Protein AF-A0A0E0N782-F1 (afdb_monomer)

InterPro domains:
  IPR004883 Lateral organ boundaries, LOB [PF03195] (6-80)
  IPR004883 Lateral organ boundaries, LOB [PS50891] (5-80)

Radius of gyration: 12.92 Å; Cα contacts (8 Å, |Δi|>4): 61; chains: 1; bounding box: 28×36×27 Å

Foldseek 3Di:
DQPFDAFLVCVVVVHDHDPPPLCCVAGGPVCNPLCVLLCVPQNPVRLVVVLVVDDPVCNNVVSVVSSVVSVVCVVPVPPD

Solvent-accessible surface area (backbone atoms only — not comparable to full-atom values): 4746 Å² total; per-residue (Å²): 147,85,87,69,78,47,21,18,54,26,55,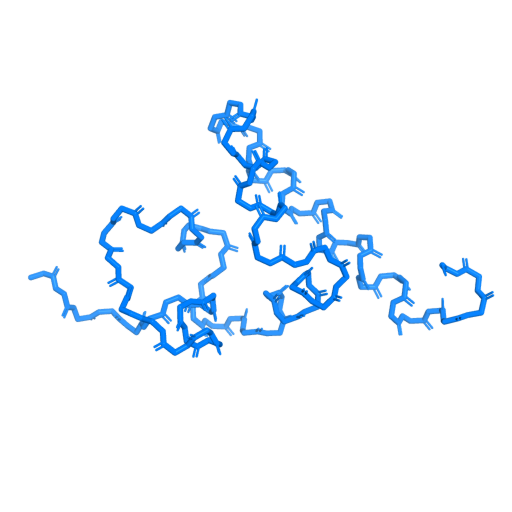74,70,74,45,88,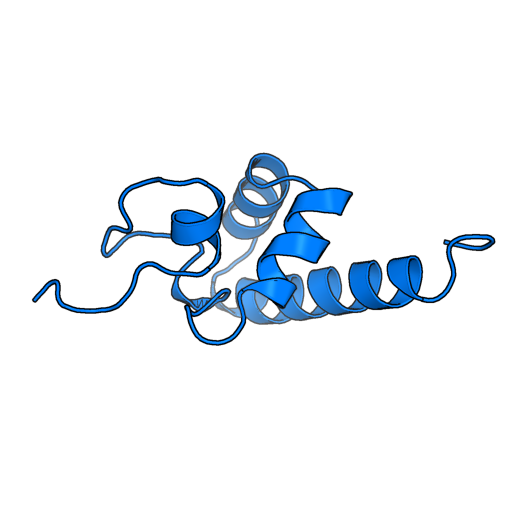62,57,95,83,38,85,53,44,89,79,22,42,56,92,44,45,62,62,37,51,49,36,36,71,76,61,31,64,69,51,52,51,50,57,44,70,77,38,58,78,84,48,33,62,56,52,52,51,51,49,43,50,55,42,53,51,34,71,73,36,79,85,86,92

Organism: Oryza rufipogon (NCBI:txid4529)

Structure (mmCIF, N/CA/C/O backbone):
data_AF-A0A0E0N782-F1
#
_entry.id   AF-A0A0E0N782-F1
#
loop_
_atom_site.group_PDB
_atom_site.id
_atom_site.type_symbol
_atom_site.label_atom_id
_atom_site.label_alt_id
_atom_site.label_comp_id
_atom_site.label_asym_id
_atom_site.label_entity_id
_atom_site.label_seq_id
_atom_site.pdbx_PDB_ins_code
_atom_site.Cartn_x
_atom_site.Cartn_y
_atom_site.Cartn_z
_atom_site.occupancy
_atom_site.B_iso_or_equiv
_atom_site.auth_seq_id
_atom_site.auth_comp_id
_atom_site.auth_asym_id
_atom_site.auth_atom_id
_atom_site.pdbx_PDB_model_num
ATOM 1 N N . MET A 1 1 ? -13.381 -19.722 3.339 1.00 44.22 1 MET A N 1
ATOM 2 C CA . MET A 1 1 ? -13.450 -18.347 2.778 1.00 44.22 1 MET A CA 1
ATOM 3 C C . MET A 1 1 ? -12.047 -17.748 2.696 1.00 44.22 1 MET A C 1
ATOM 5 O O . MET A 1 1 ? -11.683 -16.893 3.498 1.00 44.22 1 MET A O 1
ATOM 9 N N . GLY A 1 2 ? -11.245 -18.271 1.775 1.00 47.69 2 GLY A N 1
ATOM 10 C CA . GLY A 1 2 ? -9.845 -17.915 1.558 1.00 47.69 2 GLY A CA 1
ATOM 11 C C . GLY A 1 2 ? -9.454 -18.416 0.174 1.00 47.69 2 GLY A C 1
ATOM 12 O O . GLY A 1 2 ? -8.674 -19.345 0.045 1.00 47.69 2 GLY A O 1
ATOM 13 N N . SER A 1 3 ? -10.123 -17.886 -0.843 1.00 51.00 3 SER A N 1
ATOM 14 C CA . SER A 1 3 ? -9.910 -18.216 -2.255 1.00 51.00 3 SER A CA 1
ATOM 15 C C . SER A 1 3 ? -9.982 -16.928 -3.071 1.00 51.00 3 SER A C 1
ATOM 17 O O . SER A 1 3 ? -10.751 -16.808 -4.016 1.00 51.00 3 SER A O 1
ATOM 19 N N . GLY A 1 4 ? -9.240 -15.921 -2.618 1.00 66.81 4 GLY A N 1
ATOM 20 C CA . GLY A 1 4 ? -8.983 -14.697 -3.361 1.00 66.81 4 GLY A CA 1
ATOM 21 C C . GLY A 1 4 ? -7.482 -14.612 -3.572 1.00 66.81 4 GLY A C 1
ATOM 22 O O . GLY A 1 4 ? -6.714 -14.887 -2.646 1.00 66.81 4 GLY A O 1
ATOM 23 N N . SER A 1 5 ? -7.059 -14.293 -4.790 1.00 80.50 5 SER A N 1
ATOM 24 C CA . SER A 1 5 ? -5.664 -13.981 -5.097 1.00 80.50 5 SER A CA 1
ATOM 25 C C . SER A 1 5 ? -5.089 -12.996 -4.066 1.00 80.50 5 SER A C 1
ATOM 27 O O . SER A 1 5 ? -5.801 -12.079 -3.648 1.00 80.50 5 SER A O 1
ATOM 29 N N . PRO A 1 6 ? -3.821 -13.154 -3.637 1.00 92.12 6 PRO A N 1
ATOM 30 C CA . PRO A 1 6 ? -3.212 -12.220 -2.696 1.00 92.12 6 PRO A CA 1
ATOM 31 C C . PRO A 1 6 ? -3.246 -10.799 -3.266 1.00 92.12 6 PRO A C 1
ATOM 33 O O . PRO A 1 6 ? -3.023 -10.612 -4.463 1.00 92.12 6 PRO A O 1
ATOM 36 N N . CYS A 1 7 ? -3.491 -9.804 -2.408 1.00 94.88 7 CYS A N 1
ATOM 37 C CA . CYS A 1 7 ? -3.453 -8.399 -2.814 1.00 94.88 7 CYS A CA 1
ATOM 38 C C . CYS A 1 7 ? -2.079 -8.034 -3.407 1.00 94.88 7 CYS A C 1
ATOM 40 O O . CYS A 1 7 ? -1.080 -8.712 -3.130 1.00 94.88 7 CYS A O 1
ATOM 42 N N . ALA A 1 8 ? -2.002 -6.955 -4.188 1.00 95.19 8 ALA A N 1
ATOM 43 C CA . ALA A 1 8 ? -0.771 -6.557 -4.872 1.00 95.19 8 ALA A CA 1
ATOM 44 C C . ALA A 1 8 ? 0.421 -6.408 -3.910 1.00 95.19 8 ALA A C 1
ATOM 46 O O . ALA A 1 8 ? 1.519 -6.880 -4.209 1.00 95.19 8 ALA A O 1
ATOM 47 N N . SER A 1 9 ? 0.187 -5.857 -2.714 1.00 95.94 9 SER A N 1
ATOM 48 C CA . SER A 1 9 ? 1.204 -5.759 -1.660 1.00 95.94 9 SER A CA 1
ATOM 49 C C . SER A 1 9 ? 1.732 -7.118 -1.217 1.00 95.94 9 SER A C 1
ATOM 51 O O . SER A 1 9 ? 2.938 -7.363 -1.224 1.00 95.94 9 SER A O 1
ATOM 53 N N . CYS A 1 10 ? 0.834 -8.027 -0.844 1.00 95.50 10 CYS A N 1
ATOM 54 C CA . CYS A 1 10 ? 1.217 -9.345 -0.353 1.00 95.50 10 CYS A CA 1
ATOM 55 C C . CYS A 1 10 ? 1.881 -10.193 -1.440 1.00 95.50 10 CYS A C 1
ATOM 57 O O . CYS A 1 10 ? 2.834 -10.914 -1.147 1.00 95.50 10 CYS A O 1
ATOM 59 N N . LYS A 1 11 ? 1.422 -10.057 -2.690 1.00 93.81 11 LYS A N 1
ATOM 60 C CA . LYS A 1 11 ? 2.022 -10.698 -3.862 1.00 93.81 11 LYS A CA 1
ATOM 61 C C . LYS A 1 11 ? 3.453 -10.206 -4.093 1.00 93.81 11 LYS A C 1
ATOM 63 O O . LYS A 1 11 ? 4.350 -11.035 -4.226 1.00 93.81 11 LYS A O 1
ATOM 68 N N . LEU A 1 12 ? 3.680 -8.889 -4.087 1.00 94.00 12 LEU A N 1
ATOM 69 C CA . LEU A 1 12 ? 5.007 -8.300 -4.303 1.00 94.00 12 LEU A CA 1
ATOM 70 C C . LEU A 1 12 ? 5.981 -8.651 -3.169 1.00 94.00 12 LEU A C 1
ATOM 72 O O . LEU A 1 12 ? 7.114 -9.049 -3.426 1.00 94.00 12 LEU A O 1
ATOM 76 N N . LEU A 1 13 ? 5.520 -8.565 -1.919 1.00 93.00 13 LEU A N 1
ATOM 77 C CA . LEU A 1 13 ? 6.320 -8.858 -0.725 1.00 93.00 13 LEU A CA 1
ATOM 78 C C . LEU A 1 13 ? 6.441 -10.360 -0.418 1.00 93.00 13 LEU A C 1
ATOM 80 O O . LEU A 1 13 ? 7.051 -10.726 0.583 1.00 93.00 13 LEU A O 1
ATOM 84 N N . ARG A 1 14 ? 5.842 -11.232 -1.243 1.00 92.69 14 ARG A N 1
ATOM 85 C CA . ARG A 1 14 ? 5.822 -12.697 -1.069 1.00 92.69 14 ARG A CA 1
ATOM 86 C C . ARG A 1 14 ? 5.363 -13.144 0.328 1.00 92.69 14 ARG A C 1
ATOM 88 O O . ARG A 1 14 ? 5.881 -14.111 0.882 1.00 92.69 14 AR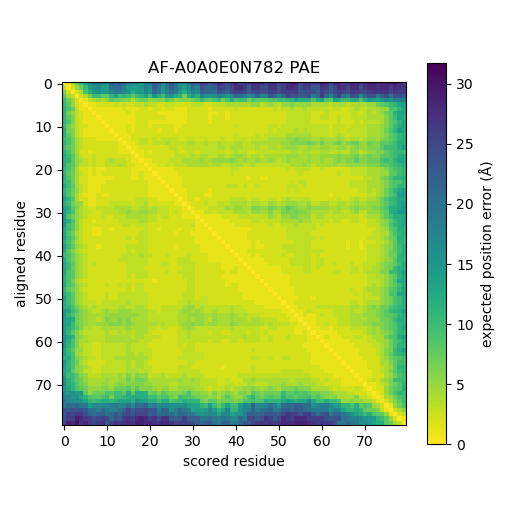G A O 1
ATOM 95 N N . ARG A 1 15 ? 4.368 -12.455 0.895 1.00 91.94 15 ARG A N 1
ATOM 96 C CA . ARG A 1 15 ? 3.780 -12.770 2.209 1.00 91.94 15 ARG A CA 1
ATOM 97 C C . ARG A 1 15 ? 2.349 -13.280 2.082 1.00 91.94 15 ARG A C 1
ATOM 99 O O . ARG A 1 15 ? 1.659 -13.023 1.096 1.00 91.94 15 ARG A O 1
ATOM 106 N N . ARG A 1 16 ? 1.869 -13.965 3.121 1.00 91.75 16 ARG A N 1
ATOM 107 C CA . ARG A 1 16 ? 0.479 -14.429 3.185 1.00 91.75 16 ARG A CA 1
ATOM 108 C C . ARG A 1 16 ? -0.478 -13.238 3.304 1.00 91.75 16 ARG A C 1
ATOM 110 O O . ARG A 1 16 ? -0.321 -12.412 4.196 1.00 91.75 16 ARG A O 1
ATOM 117 N N . CYS A 1 17 ? -1.480 -13.173 2.427 1.00 93.50 17 CYS A N 1
ATOM 118 C CA . CYS A 1 17 ? -2.558 -12.188 2.519 1.00 93.50 17 CYS A CA 1
ATOM 1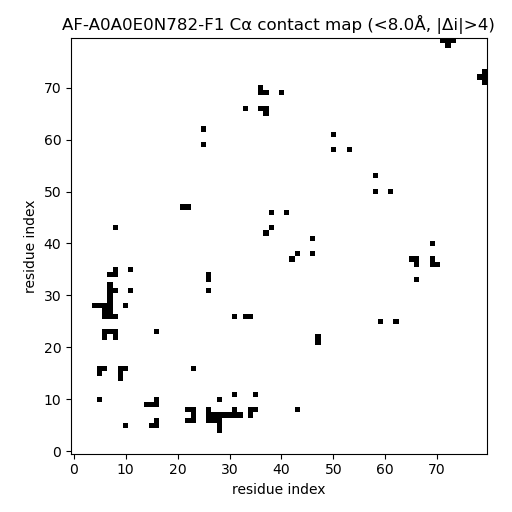19 C C . CYS A 1 17 ? -3.647 -12.711 3.465 1.00 93.50 17 CYS A C 1
ATOM 121 O O . CYS A 1 17 ? -4.270 -13.735 3.180 1.00 93.50 17 CYS A O 1
ATOM 123 N N . THR A 1 18 ? -3.851 -12.040 4.597 1.00 91.50 18 THR A N 1
ATOM 124 C CA . THR A 1 18 ? -4.910 -12.352 5.570 1.00 91.50 18 THR A CA 1
ATOM 125 C C . THR A 1 18 ? -6.141 -11.475 5.332 1.00 91.50 18 THR A C 1
ATOM 127 O O . THR A 1 18 ? -6.088 -10.521 4.556 1.00 91.50 18 THR A O 1
ATOM 130 N N . LYS A 1 19 ? -7.259 -11.799 5.995 1.00 87.75 19 LYS A N 1
ATOM 131 C CA . LYS A 1 19 ? -8.485 -10.985 5.934 1.00 87.75 19 LYS A CA 1
ATOM 132 C C . LYS A 1 19 ? -8.280 -9.585 6.522 1.00 87.75 19 LYS A C 1
ATOM 134 O O . LYS A 1 19 ? -8.868 -8.638 6.024 1.00 87.75 19 LYS A O 1
ATOM 139 N N . ASP A 1 20 ? -7.379 -9.462 7.492 1.00 89.88 20 ASP A N 1
ATOM 140 C CA . ASP A 1 20 ? -7.035 -8.206 8.173 1.00 89.88 20 ASP A CA 1
ATOM 141 C C . ASP A 1 20 ? -5.902 -7.436 7.470 1.00 89.88 20 ASP A C 1
ATOM 143 O O . ASP A 1 20 ? -5.231 -6.589 8.060 1.00 89.88 20 ASP A O 1
ATOM 147 N N . CYS A 1 21 ? -5.613 -7.759 6.205 1.00 92.69 21 CYS A N 1
ATOM 148 C CA . CYS A 1 21 ? -4.564 -7.081 5.459 1.00 92.69 21 CYS A CA 1
ATOM 149 C C . CYS A 1 21 ? -4.967 -5.631 5.163 1.00 92.69 21 CYS A C 1
ATOM 151 O O . CYS A 1 21 ? -5.785 -5.381 4.281 1.00 92.69 21 CYS A O 1
ATOM 153 N N . ILE A 1 22 ? -4.301 -4.676 5.815 1.00 93.06 22 ILE A N 1
ATOM 154 C CA . ILE A 1 22 ? -4.549 -3.234 5.637 1.00 93.06 22 ILE A CA 1
ATOM 155 C C . ILE A 1 22 ? -4.378 -2.750 4.190 1.00 93.06 22 ILE A C 1
ATOM 157 O O . ILE A 1 22 ? -4.947 -1.743 3.802 1.00 93.06 22 ILE A O 1
ATOM 161 N N . PHE A 1 23 ? -3.590 -3.459 3.376 1.00 93.94 23 PHE A N 1
ATOM 162 C CA . PHE A 1 23 ? -3.341 -3.092 1.982 1.00 93.94 23 PHE A CA 1
ATOM 163 C C . PHE A 1 23 ? -4.380 -3.674 1.022 1.00 93.94 23 PHE A C 1
ATOM 165 O O . PHE A 1 23 ? -4.479 -3.207 -0.109 1.00 93.94 23 PHE A O 1
ATOM 172 N N . ALA A 1 24 ? -5.124 -4.707 1.431 1.00 93.00 24 ALA A N 1
ATOM 173 C CA . ALA A 1 24 ? -6.043 -5.415 0.544 1.00 93.00 24 ALA A CA 1
ATOM 174 C C . ALA A 1 24 ? -7.185 -4.539 -0.010 1.00 93.00 24 ALA A C 1
ATOM 176 O O . ALA A 1 24 ? -7.459 -4.675 -1.201 1.00 93.00 24 ALA A O 1
ATOM 177 N N . PRO A 1 25 ? -7.797 -3.616 0.763 1.00 91.81 25 PRO A N 1
ATOM 178 C CA . PRO A 1 25 ? -8.833 -2.723 0.239 1.00 91.81 25 PRO A CA 1
ATOM 179 C C . PRO A 1 25 ? -8.323 -1.724 -0.810 1.00 91.81 25 PRO A C 1
ATOM 181 O O . PRO A 1 25 ? -9.084 -1.297 -1.670 1.00 91.81 25 PRO A O 1
ATOM 184 N N . PHE A 1 26 ? -7.040 -1.349 -0.750 1.00 92.69 26 PHE A N 1
ATOM 185 C CA . PHE A 1 26 ? -6.488 -0.245 -1.545 1.00 92.69 26 PHE A CA 1
ATOM 186 C C . PHE A 1 26 ? -5.628 -0.695 -2.734 1.00 92.69 26 PHE A C 1
ATOM 188 O O . PHE A 1 26 ? -5.504 0.024 -3.732 1.00 92.69 26 PHE A O 1
ATOM 195 N N . PHE A 1 27 ? -5.031 -1.883 -2.621 1.00 93.75 27 PHE A N 1
ATOM 196 C CA . PHE A 1 27 ? -4.111 -2.467 -3.593 1.00 93.75 27 PHE A CA 1
ATOM 197 C C . PHE A 1 27 ? -4.591 -3.870 -4.005 1.00 93.75 27 PHE A C 1
ATOM 199 O O . PHE A 1 27 ? -3.984 -4.873 -3.601 1.00 93.75 27 PHE A O 1
ATOM 206 N N . PRO A 1 28 ? -5.690 -3.969 -4.780 1.00 92.50 28 PRO A N 1
ATOM 207 C CA . PRO A 1 28 ? -6.218 -5.246 -5.254 1.00 92.50 28 PRO A CA 1
ATOM 208 C C . PRO A 1 28 ? -5.210 -5.971 -6.158 1.00 92.50 28 PRO A C 1
ATOM 210 O O . PRO A 1 28 ? -4.238 -5.390 -6.635 1.00 92.50 28 PRO A O 1
ATOM 213 N N . ALA A 1 29 ? -5.424 -7.267 -6.385 1.00 90.25 29 ALA A N 1
ATOM 214 C CA . ALA A 1 29 ? -4.514 -8.089 -7.188 1.00 90.25 29 ALA A CA 1
ATOM 215 C C . ALA A 1 29 ? -4.452 -7.675 -8.673 1.00 90.25 29 ALA A C 1
ATOM 217 O O . ALA A 1 29 ? -3.458 -7.980 -9.336 1.00 90.25 29 ALA A O 1
ATOM 218 N N . ASP A 1 30 ? -5.491 -6.991 -9.157 1.00 89.00 30 ASP A N 1
ATOM 219 C CA . ASP A 1 30 ? -5.672 -6.591 -10.557 1.00 89.00 30 ASP A CA 1
ATOM 220 C C . ASP A 1 30 ? -4.732 -5.455 -10.978 1.00 89.00 30 ASP A C 1
ATOM 222 O O . ASP A 1 30 ? -4.402 -5.333 -12.154 1.00 89.00 30 ASP A O 1
ATOM 226 N N . ASP A 1 31 ? -4.243 -4.666 -10.015 1.00 86.38 31 ASP A N 1
ATOM 227 C CA . ASP A 1 31 ? -3.322 -3.557 -10.265 1.00 86.38 31 ASP A CA 1
ATOM 228 C C . ASP A 1 31 ? -2.037 -3.683 -9.421 1.00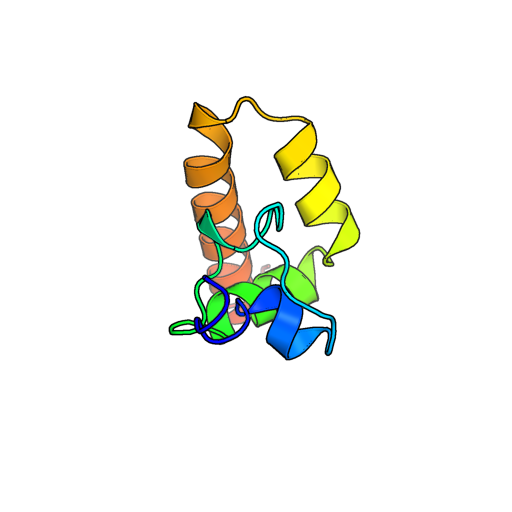 86.38 31 ASP A C 1
ATOM 230 O O . ASP A 1 31 ? -1.838 -2.985 -8.417 1.00 86.38 31 ASP A O 1
ATOM 234 N N . PRO A 1 32 ? -1.128 -4.602 -9.801 1.00 89.38 32 PRO A N 1
ATOM 235 C CA . PRO A 1 32 ? 0.143 -4.778 -9.107 1.00 89.38 32 PRO A CA 1
ATOM 236 C C . PRO A 1 32 ? 1.083 -3.578 -9.275 1.00 89.38 32 PRO A C 1
ATOM 238 O O . PRO A 1 32 ? 1.941 -3.351 -8.417 1.00 89.38 32 PRO A O 1
ATOM 241 N N . HIS A 1 33 ? 0.928 -2.807 -10.356 1.00 90.94 33 HIS A N 1
ATOM 242 C CA . HIS A 1 33 ? 1.788 -1.667 -10.655 1.00 90.94 33 HIS A CA 1
ATOM 243 C C . HIS A 1 33 ? 1.579 -0.537 -9.645 1.00 90.94 33 HIS A C 1
ATOM 245 O O . HIS A 1 33 ? 2.561 0.003 -9.131 1.00 90.94 33 HIS A O 1
ATOM 251 N N . LYS A 1 34 ? 0.322 -0.258 -9.274 1.00 91.38 34 LYS A N 1
ATOM 252 C CA . LYS A 1 34 ? -0.042 0.750 -8.267 1.00 91.38 34 LYS A CA 1
ATOM 253 C C . LYS A 1 34 ? 0.699 0.575 -6.941 1.00 91.38 34 LYS A C 1
ATOM 255 O O . LYS A 1 34 ? 1.219 1.544 -6.395 1.00 91.38 34 LYS A O 1
ATOM 260 N N . PHE A 1 35 ? 0.805 -0.655 -6.429 1.00 94.81 35 PHE A N 1
ATOM 261 C CA .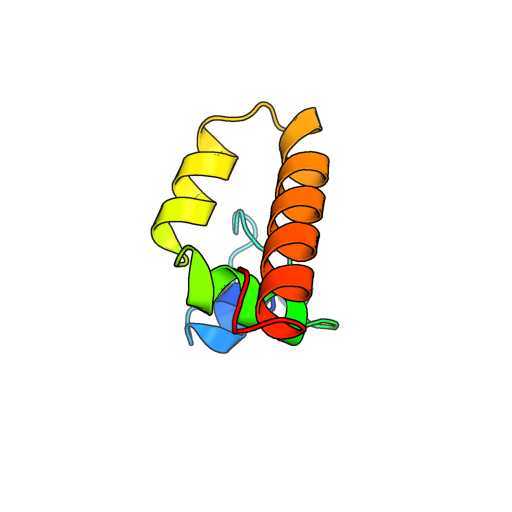 PHE A 1 35 ? 1.583 -0.894 -5.208 1.00 94.81 35 PHE A CA 1
ATOM 262 C C . PHE A 1 35 ? 3.091 -0.799 -5.457 1.00 94.81 35 PHE A C 1
ATOM 264 O O . PHE A 1 35 ? 3.807 -0.280 -4.608 1.00 94.81 35 PHE A O 1
ATOM 271 N N . ALA A 1 36 ? 3.587 -1.278 -6.602 1.00 93.50 36 ALA A N 1
ATOM 272 C CA . ALA A 1 36 ? 5.017 -1.279 -6.904 1.00 93.50 36 ALA A CA 1
ATOM 273 C C . ALA A 1 36 ? 5.619 0.136 -6.933 1.00 93.50 36 ALA A C 1
ATOM 275 O O . ALA A 1 36 ? 6.683 0.351 -6.351 1.00 93.50 36 ALA A O 1
ATOM 276 N N . ILE A 1 37 ? 4.933 1.106 -7.548 1.00 92.88 37 ILE A N 1
ATOM 277 C CA . ILE A 1 37 ? 5.406 2.499 -7.617 1.00 92.88 37 ILE A CA 1
ATOM 278 C C . ILE A 1 37 ? 5.391 3.187 -6.248 1.00 92.88 37 ILE A C 1
ATOM 280 O O . ILE A 1 37 ? 6.381 3.803 -5.858 1.00 92.88 37 ILE A O 1
ATOM 284 N N . VAL A 1 38 ? 4.325 3.000 -5.465 1.00 94.25 38 VAL A N 1
ATOM 285 C CA . VAL A 1 38 ? 4.228 3.560 -4.109 1.00 94.25 38 VAL A CA 1
ATOM 286 C C . VAL A 1 38 ? 5.277 2.922 -3.197 1.00 94.25 38 VAL A C 1
ATOM 288 O O . VAL A 1 38 ? 5.966 3.614 -2.451 1.00 94.25 38 VAL A O 1
ATOM 291 N N . HIS A 1 39 ? 5.450 1.603 -3.292 1.00 94.81 39 HIS A N 1
ATOM 292 C CA . HIS A 1 39 ? 6.465 0.865 -2.550 1.00 94.81 39 HIS A CA 1
ATOM 293 C C . HIS A 1 39 ? 7.883 1.334 -2.883 1.00 94.81 39 HIS A C 1
ATOM 295 O O . HIS A 1 39 ? 8.714 1.425 -1.986 1.00 94.81 39 HIS A O 1
ATOM 301 N N . LYS A 1 40 ? 8.165 1.638 -4.152 1.00 91.62 40 LYS A N 1
ATOM 302 C CA . LYS A 1 40 ? 9.485 2.103 -4.587 1.00 91.62 40 LYS A CA 1
ATOM 303 C C . LYS A 1 40 ? 9.857 3.459 -3.978 1.00 91.62 40 LYS A C 1
ATOM 305 O O . LYS A 1 40 ? 11.019 3.646 -3.640 1.00 91.62 40 LYS A O 1
ATOM 310 N N . VAL A 1 41 ? 8.899 4.379 -3.845 1.00 91.50 41 VAL A N 1
ATOM 311 C CA . VAL A 1 41 ? 9.155 5.748 -3.357 1.00 91.50 41 VAL A CA 1
ATOM 312 C C . VAL A 1 41 ? 9.036 5.849 -1.837 1.00 91.50 41 VAL A C 1
ATOM 314 O O . VAL A 1 41 ? 9.924 6.385 -1.183 1.00 91.50 41 VAL A O 1
ATOM 317 N N . PHE A 1 42 ? 7.956 5.321 -1.260 1.00 92.31 42 PHE A N 1
ATOM 318 C CA . PHE A 1 42 ? 7.672 5.469 0.169 1.00 92.31 42 PHE A CA 1
ATOM 319 C C . PHE A 1 42 ? 8.057 4.237 0.988 1.00 92.31 42 PHE A C 1
ATOM 321 O O . PHE A 1 42 ? 8.365 4.360 2.170 1.00 92.31 42 PHE A O 1
ATOM 328 N N . GLY A 1 43 ? 8.056 3.046 0.390 1.00 94.44 43 GLY A N 1
ATOM 329 C CA . GLY A 1 43 ? 8.250 1.786 1.107 1.00 94.44 43 GLY A CA 1
ATOM 330 C C . GLY A 1 43 ? 6.988 1.299 1.827 1.00 94.44 43 GLY A C 1
ATOM 331 O O . GLY A 1 43 ? 6.149 2.076 2.282 1.00 94.44 43 GLY A O 1
ATOM 332 N N . ALA A 1 44 ? 6.850 -0.025 1.969 1.00 94.31 44 ALA A N 1
ATOM 333 C CA . ALA A 1 44 ? 5.651 -0.638 2.557 1.00 94.31 44 ALA A CA 1
ATOM 334 C C . ALA A 1 44 ? 5.391 -0.178 4.003 1.00 94.31 44 ALA A C 1
ATOM 336 O O . ALA A 1 44 ? 4.243 0.043 4.382 1.00 94.31 44 ALA A O 1
ATOM 337 N N . SER A 1 45 ? 6.445 -0.032 4.810 1.00 94.88 45 SER A N 1
ATOM 338 C CA . SER A 1 45 ? 6.325 0.330 6.226 1.00 94.88 45 SER A CA 1
ATOM 339 C C . SER A 1 45 ? 5.822 1.759 6.428 1.00 94.88 45 SER A C 1
ATOM 341 O O . SER A 1 45 ? 5.011 1.985 7.319 1.00 94.88 45 SER A O 1
ATOM 343 N N . ASN A 1 46 ? 6.259 2.714 5.602 1.00 95.00 46 ASN A N 1
ATOM 344 C CA . ASN A 1 46 ? 5.806 4.102 5.719 1.00 95.00 46 ASN A CA 1
ATOM 345 C C . ASN A 1 46 ? 4.356 4.239 5.264 1.00 95.00 46 ASN A C 1
ATOM 347 O O . ASN A 1 46 ? 3.564 4.846 5.973 1.00 95.00 46 ASN A O 1
ATOM 351 N N . VAL A 1 47 ? 3.980 3.581 4.162 1.00 94.56 47 VAL A N 1
ATOM 352 C CA . VAL A 1 47 ? 2.577 3.530 3.720 1.00 94.56 47 VAL A CA 1
ATOM 353 C C . VAL A 1 47 ? 1.697 2.906 4.805 1.00 94.56 47 VAL A C 1
ATOM 355 O O . VAL A 1 47 ? 0.633 3.432 5.101 1.00 94.56 47 VAL A O 1
ATOM 358 N N . SER A 1 48 ? 2.147 1.821 5.448 1.00 94.31 48 SER A N 1
ATOM 359 C CA . SER A 1 48 ? 1.423 1.216 6.577 1.00 94.31 48 SER A CA 1
ATOM 360 C C . SER A 1 48 ? 1.184 2.219 7.703 1.00 94.31 48 SER A C 1
ATOM 362 O O . SER A 1 48 ? 0.057 2.330 8.174 1.00 94.31 48 SER A O 1
ATOM 364 N N . LYS A 1 49 ? 2.232 2.938 8.127 1.00 95.44 49 LYS A N 1
ATOM 365 C CA . LYS A 1 49 ? 2.141 3.937 9.200 1.00 95.44 49 LYS A CA 1
ATOM 366 C C . LYS A 1 49 ? 1.174 5.062 8.830 1.00 95.44 49 LYS A C 1
ATOM 368 O O . LYS A 1 49 ? 0.241 5.304 9.581 1.00 95.44 49 LYS A O 1
ATOM 373 N N . MET A 1 50 ? 1.322 5.643 7.638 1.00 93.75 50 MET A N 1
ATOM 374 C CA . MET A 1 50 ? 0.443 6.710 7.142 1.00 93.75 50 MET A CA 1
ATOM 375 C C . MET A 1 50 ? -1.028 6.280 7.120 1.00 93.75 50 MET A C 1
ATOM 377 O O . MET A 1 50 ? -1.899 7.031 7.541 1.00 93.75 50 MET A O 1
ATOM 381 N N . LEU A 1 51 ? -1.325 5.054 6.671 1.00 93.62 51 LEU A N 1
ATOM 382 C CA . LEU A 1 51 ? -2.701 4.549 6.670 1.00 93.62 51 LEU A CA 1
ATOM 383 C C . LEU A 1 51 ? -3.241 4.339 8.087 1.00 93.62 51 LEU A C 1
ATOM 385 O O . LEU A 1 51 ? -4.413 4.598 8.326 1.00 93.62 51 LEU A O 1
ATOM 389 N N . GLN A 1 52 ? -2.408 3.892 9.026 1.00 93.19 52 GLN A N 1
ATOM 390 C CA . GLN A 1 52 ? -2.811 3.692 10.421 1.00 93.19 52 GLN A CA 1
ATOM 391 C C . GLN A 1 52 ? -3.021 5.007 11.184 1.00 93.19 52 GLN A C 1
ATOM 393 O O . GLN A 1 52 ? -3.800 5.029 12.132 1.00 93.19 52 GLN A O 1
ATOM 398 N N . GLU A 1 53 ? -2.353 6.086 10.775 1.00 93.94 53 GLU A N 1
ATOM 399 C CA . GLU A 1 53 ? -2.509 7.425 11.358 1.00 93.94 53 GLU A CA 1
ATOM 400 C C . GLU A 1 53 ? -3.773 8.149 10.865 1.00 93.94 53 GLU A C 1
ATOM 402 O O . GLU A 1 53 ? -4.222 9.104 11.498 1.00 93.94 53 GLU A O 1
ATOM 407 N N . LEU A 1 54 ? -4.377 7.685 9.764 1.00 93.75 54 LEU A N 1
ATOM 408 C CA . LEU A 1 54 ? -5.564 8.291 9.165 1.00 93.75 54 LEU A CA 1
ATOM 409 C C . LEU A 1 54 ? -6.864 7.555 9.538 1.00 93.75 54 LEU A C 1
ATOM 411 O O . LEU A 1 54 ? -6.897 6.318 9.564 1.00 93.75 54 LEU A O 1
ATOM 415 N N . PRO A 1 55 ? -7.980 8.289 9.728 1.00 93.06 55 PRO A N 1
ATOM 416 C CA . PRO A 1 55 ? -9.311 7.696 9.814 1.00 93.06 55 PRO A CA 1
ATOM 417 C C . PRO A 1 55 ? -9.633 6.858 8.572 1.00 93.06 55 PRO A C 1
ATOM 419 O O . PRO A 1 55 ? -9.278 7.232 7.454 1.00 93.06 55 PRO A O 1
ATOM 422 N N . ALA A 1 56 ? -10.378 5.763 8.745 1.00 88.69 56 ALA A N 1
ATOM 423 C CA . ALA A 1 56 ? -10.701 4.832 7.660 1.00 88.69 56 ALA A CA 1
ATOM 424 C C . ALA A 1 56 ? -11.348 5.509 6.435 1.00 88.69 56 ALA A C 1
ATOM 426 O O . ALA A 1 56 ? -11.083 5.099 5.307 1.00 88.69 56 ALA A O 1
ATOM 427 N N . GLN A 1 57 ? -12.145 6.569 6.638 1.00 91.25 57 GLN A N 1
ATOM 428 C CA . GLN A 1 57 ? -12.738 7.327 5.531 1.00 91.25 57 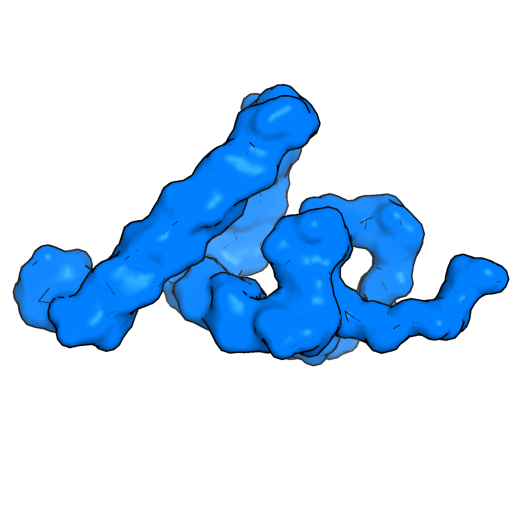GLN A CA 1
ATOM 429 C C . GLN A 1 57 ? -11.693 8.045 4.661 1.00 91.25 57 GLN A C 1
ATOM 431 O O . GLN A 1 57 ? -11.911 8.193 3.467 1.00 91.25 57 GLN A O 1
ATOM 436 N N . GLN A 1 58 ? -10.564 8.466 5.237 1.00 93.31 58 GLN A N 1
ATOM 437 C CA . GLN A 1 58 ? -9.523 9.233 4.542 1.00 93.31 58 GLN A CA 1
ATOM 438 C C . GLN A 1 58 ? -8.428 8.348 3.938 1.00 93.31 58 GLN A C 1
ATOM 440 O O . GLN A 1 58 ? -7.693 8.791 3.058 1.00 93.31 58 GLN A O 1
ATOM 445 N N . GLN A 1 59 ? -8.312 7.091 4.376 1.00 93.50 59 GLN A N 1
ATOM 446 C CA . GLN A 1 59 ? -7.284 6.171 3.878 1.00 93.50 59 GLN A CA 1
ATOM 447 C C . GLN A 1 59 ? -7.373 5.967 2.356 1.00 93.50 59 GLN A C 1
ATOM 449 O O . GLN A 1 59 ? -6.344 5.901 1.687 1.00 93.50 59 GLN A O 1
ATOM 454 N N . GLY A 1 60 ? -8.587 5.906 1.794 1.00 92.50 60 GLY A N 1
ATOM 455 C CA . GLY A 1 60 ? -8.789 5.764 0.347 1.00 92.50 60 GLY A CA 1
ATOM 456 C C . GLY A 1 60 ? -8.269 6.962 -0.455 1.00 92.50 60 GLY A C 1
ATOM 457 O O . GLY A 1 60 ? -7.563 6.780 -1.453 1.00 92.50 60 GLY A O 1
ATOM 458 N N . ASP A 1 61 ? -8.563 8.173 0.018 1.00 93.56 61 ASP A N 1
ATOM 459 C CA . ASP A 1 61 ? -8.098 9.416 -0.601 1.00 93.56 61 ASP A CA 1
ATOM 460 C C . ASP A 1 61 ? -6.576 9.536 -0.494 1.00 93.56 61 ASP A C 1
ATOM 462 O O . ASP A 1 61 ? -5.903 9.785 -1.494 1.00 93.56 61 ASP A O 1
ATOM 466 N N . ALA A 1 62 ? -6.010 9.232 0.677 1.00 94.06 62 ALA A N 1
ATOM 467 C CA . ALA A 1 62 ? -4.567 9.254 0.891 1.00 94.06 62 ALA A CA 1
ATOM 468 C C . ALA A 1 62 ? -3.816 8.290 -0.039 1.00 94.06 62 ALA A C 1
ATOM 470 O O . ALA A 1 62 ? -2.814 8.676 -0.640 1.00 94.06 62 ALA A O 1
ATOM 471 N N . VAL A 1 63 ? -4.301 7.054 -0.231 1.00 94.00 63 VAL A N 1
ATOM 472 C CA . VAL A 1 63 ? -3.685 6.134 -1.207 1.00 94.00 63 VAL A CA 1
ATOM 473 C C . VAL A 1 63 ? -3.762 6.696 -2.623 1.00 94.00 63 VAL A C 1
ATOM 475 O O . VAL A 1 63 ? -2.809 6.543 -3.387 1.00 94.00 63 VAL A O 1
ATOM 478 N N . SER A 1 64 ? -4.872 7.335 -2.987 1.00 92.94 64 SER A N 1
ATOM 479 C CA . SER A 1 64 ? -5.034 7.924 -4.319 1.00 92.94 64 SER A CA 1
ATOM 480 C C . SER A 1 64 ? -4.039 9.064 -4.551 1.00 92.94 64 SER A C 1
ATOM 482 O O . SER A 1 64 ? -3.389 9.081 -5.597 1.00 92.94 64 SER A O 1
ATOM 484 N N . SER A 1 65 ? -3.830 9.930 -3.556 1.00 93.88 65 SER A N 1
ATOM 485 C CA . SER A 1 65 ? -2.801 10.977 -3.590 1.00 93.88 65 SER A CA 1
ATOM 486 C C . SER A 1 65 ? -1.391 10.399 -3.691 1.00 93.88 65 SER A C 1
ATOM 488 O O . SER A 1 65 ? -0.642 10.784 -4.584 1.00 93.88 65 SER A O 1
ATOM 490 N N . LEU A 1 66 ? -1.048 9.408 -2.859 1.00 93.25 66 LEU A N 1
ATOM 491 C CA . LEU A 1 66 ? 0.271 8.762 -2.899 1.00 93.25 66 LEU A CA 1
ATOM 492 C C . LEU A 1 66 ? 0.565 8.162 -4.276 1.00 93.25 66 LEU A C 1
ATOM 494 O O . LEU A 1 66 ? 1.671 8.296 -4.788 1.00 93.25 66 LEU A O 1
ATOM 498 N N . VAL A 1 67 ? -0.418 7.494 -4.882 1.00 92.69 67 VAL A N 1
ATOM 499 C CA . VAL A 1 67 ? -0.291 6.886 -6.214 1.00 92.69 67 VAL A CA 1
ATOM 500 C C . VAL A 1 67 ? -0.142 7.948 -7.295 1.00 92.69 67 VAL A C 1
ATOM 502 O O . VAL A 1 67 ? 0.671 7.771 -8.201 1.00 92.69 67 VAL A O 1
ATOM 505 N N . TYR A 1 68 ? -0.906 9.035 -7.202 1.00 91.56 68 TYR A N 1
ATOM 506 C CA . TYR A 1 68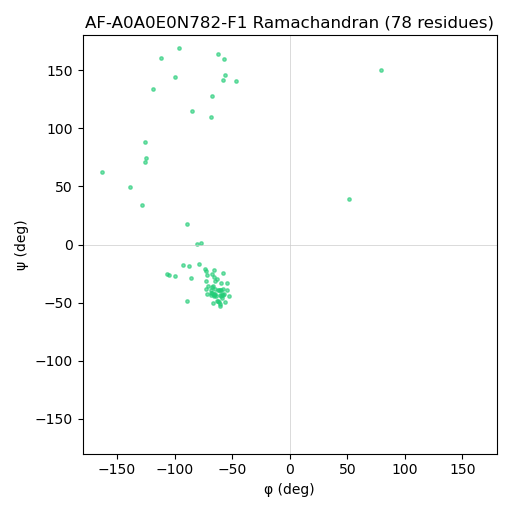 ? -0.806 10.157 -8.127 1.00 91.56 68 TYR A CA 1
ATOM 507 C C . TYR A 1 68 ? 0.594 10.785 -8.083 1.00 91.56 68 TYR A C 1
ATOM 509 O O . TYR A 1 68 ? 1.252 10.866 -9.120 1.00 91.56 68 TYR A O 1
ATOM 517 N N . GLU A 1 69 ? 1.088 11.123 -6.889 1.00 89.38 69 GLU A N 1
ATOM 518 C CA . GLU A 1 69 ? 2.404 11.745 -6.690 1.00 89.38 69 GLU A CA 1
ATOM 519 C C . GLU A 1 69 ? 3.551 10.886 -7.235 1.00 89.38 69 GLU A C 1
ATOM 521 O O . GLU A 1 69 ? 4.434 11.385 -7.931 1.00 89.38 69 GLU A O 1
ATOM 526 N N . VAL A 1 70 ? 3.552 9.578 -6.958 1.00 90.62 70 VAL A N 1
ATOM 527 C CA . VAL A 1 70 ? 4.639 8.707 -7.443 1.00 90.62 70 VAL A CA 1
ATOM 528 C C . VAL A 1 70 ? 4.555 8.457 -8.941 1.00 90.62 70 VAL A C 1
ATOM 530 O O . VAL A 1 70 ? 5.586 8.265 -9.580 1.00 90.62 70 VAL A O 1
ATOM 533 N N . ASN A 1 71 ? 3.351 8.441 -9.512 1.00 86.56 71 ASN A N 1
ATOM 534 C CA . ASN A 1 71 ? 3.176 8.263 -10.947 1.00 86.56 71 ASN A CA 1
ATOM 535 C C . ASN A 1 71 ? 3.636 9.507 -11.720 1.00 86.56 71 ASN A C 1
ATOM 537 O O . ASN A 1 71 ? 4.212 9.364 -12.795 1.00 86.56 71 ASN A O 1
ATOM 541 N N . ASP A 1 72 ? 3.428 10.697 -11.156 1.00 84.44 72 ASP A N 1
ATOM 542 C CA . ASP A 1 72 ? 3.923 11.961 -11.703 1.00 84.44 72 ASP A CA 1
ATOM 543 C C . ASP A 1 72 ? 5.461 12.028 -11.657 1.00 84.44 72 ASP A C 1
ATOM 545 O O . ASP A 1 72 ? 6.106 12.158 -12.698 1.00 84.44 72 ASP A O 1
ATOM 549 N N . ARG A 1 73 ? 6.070 11.740 -10.495 1.00 78.50 73 ARG A N 1
ATOM 550 C CA . ARG A 1 73 ? 7.541 11.667 -10.346 1.00 78.50 73 ARG A CA 1
ATOM 551 C C . ARG A 1 73 ? 8.209 10.621 -11.241 1.00 78.50 73 ARG A C 1
ATOM 553 O O . ARG A 1 73 ? 9.343 10.792 -11.669 1.00 78.50 73 ARG A O 1
ATOM 560 N N . MET A 1 74 ? 7.539 9.502 -11.520 1.00 72.94 74 MET A N 1
ATOM 561 C CA . MET A 1 74 ? 8.078 8.478 -12.428 1.00 72.94 74 MET A CA 1
ATOM 562 C C . MET A 1 74 ? 8.021 8.912 -13.901 1.00 72.94 74 MET A C 1
ATOM 564 O O . MET A 1 74 ? 8.755 8.347 -14.714 1.00 72.94 74 MET A O 1
ATOM 568 N N . ARG A 1 75 ? 7.162 9.879 -14.254 1.00 69.94 75 ARG A N 1
ATOM 569 C CA . ARG A 1 75 ? 7.070 10.456 -15.604 1.00 69.94 75 ARG A CA 1
ATOM 570 C C . ARG A 1 75 ? 8.060 11.600 -15.820 1.00 69.94 75 ARG A C 1
ATOM 572 O O . ARG A 1 75 ? 8.513 11.755 -16.950 1.00 69.94 75 ARG A O 1
ATOM 579 N N . ASP A 1 76 ? 8.437 12.326 -14.767 1.00 59.03 76 ASP A N 1
ATOM 580 C CA . ASP A 1 76 ? 9.457 13.381 -14.813 1.00 59.03 76 ASP A CA 1
ATOM 581 C C . ASP A 1 76 ? 10.571 13.144 -13.768 1.00 59.03 76 ASP A C 1
ATOM 583 O O . ASP A 1 76 ? 10.492 13.629 -12.639 1.00 59.03 76 ASP A O 1
ATOM 587 N N . PRO A 1 77 ? 11.627 12.382 -14.111 1.00 62.25 77 PRO A N 1
ATOM 588 C CA . PRO A 1 77 ? 12.709 12.071 -13.177 1.00 62.25 77 PRO A CA 1
ATOM 589 C C . PRO A 1 77 ? 13.708 13.223 -12.961 1.00 62.25 77 PRO A C 1
ATOM 591 O O . PRO A 1 77 ? 14.694 13.021 -12.251 1.00 62.25 77 PRO A O 1
ATOM 594 N N . VAL A 1 78 ? 13.524 14.390 -13.596 1.00 62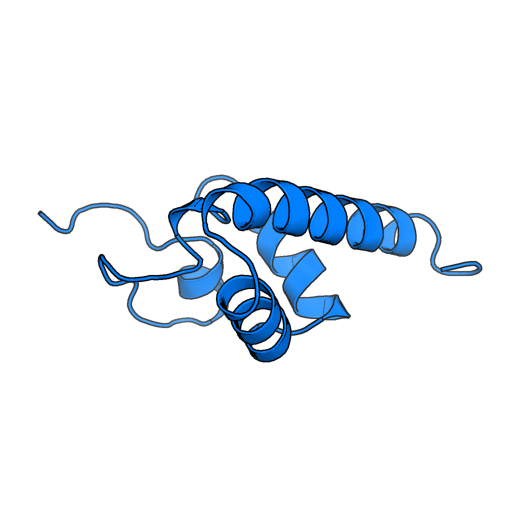.50 78 VAL A N 1
ATOM 595 C CA . VAL A 1 78 ? 14.474 15.521 -13.533 1.00 62.50 78 VAL A CA 1
ATOM 596 C C . VAL A 1 78 ? 13.939 16.669 -12.665 1.00 62.50 78 VAL A C 1
ATOM 598 O O . VAL A 1 78 ? 14.744 17.386 -12.070 1.00 62.50 78 VAL A O 1
ATOM 601 N N . TYR A 1 79 ? 12.617 16.801 -12.511 1.00 48.50 79 TYR A N 1
ATOM 602 C CA . TYR A 1 79 ? 11.980 17.790 -11.625 1.00 48.50 79 TYR A CA 1
ATOM 603 C C . TYR A 1 79 ? 10.951 17.184 -10.648 1.00 48.50 79 TYR A C 1
ATOM 605 O O . TYR A 1 79 ? 9.967 17.836 -10.295 1.00 48.50 79 TYR A O 1
ATOM 613 N N . GLY A 1 80 ? 11.196 15.954 -10.184 1.00 47.66 80 GLY A N 1
ATOM 614 C CA . GLY A 1 80 ? 10.415 15.254 -9.154 1.00 47.66 80 GLY A CA 1
ATOM 615 C C . GLY A 1 80 ? 11.228 14.858 -7.930 1.00 47.66 80 GLY A C 1
ATOM 616 O O . GLY A 1 80 ? 12.360 14.359 -8.113 1.00 47.66 80 GLY A O 1
#

Nearest PDB structures (foldseek):
  5ly0-assembly1_B  TM=9.642E-01  e=8.765E-09  Triticum turgidum

Sequence (80 aa):
MGSGSPCASCKLLRRRCTKDCIFAPFFPADDPHKFAIVHKVFGASNVSKMLQELPAQQQGDAVSSLVYEVNDRMRDPVYG

Mean predicted aligned error: 5.43 Å

pLDDT: mean 87.4, std 12.79, range [44.22, 95.94]

Secondary structure (DSSP, 8-state):
---SPPPHHHHHTT----TT-TTTTTS-TT-HHHHHHHHHHT-HHHHHHHHHHS-HHHHHHHHHHHHHHHHHHHH-SS--